Protein AF-D5QDD9-F1 (afdb_monomer)

Sequence (130 aa):
MMRATYLASVAMVLVLAGCGGGGKVAAPTDGILSQDMETGRDAVDLGRLSVAEGQYRAAGVRALARDDVAAIGDAGYNLAVVQLDENRPQDALTTIASTRAALSVRGAQSDDTGLDLVQAGALYRLDRFD

Mean predicted aligned error: 9.92 Å

Structure (mmCIF, N/CA/C/O backbone):
data_AF-D5QDD9-F1
#
_entry.id   AF-D5QDD9-F1
#
loop_
_atom_site.group_PDB
_atom_site.id
_atom_site.type_symbol
_atom_site.label_atom_id
_atom_site.label_alt_id
_atom_site.label_comp_id
_atom_site.label_asym_id
_atom_site.label_entity_id
_atom_site.label_seq_id
_atom_site.pdbx_PDB_ins_code
_atom_site.Cartn_x
_atom_site.Cartn_y
_atom_site.Cartn_z
_atom_site.occupancy
_atom_site.B_iso_or_equiv
_atom_site.auth_seq_id
_atom_site.auth_comp_id
_atom_site.auth_asym_id
_atom_site.auth_atom_id
_atom_site.pdbx_PDB_model_num
ATOM 1 N N . MET A 1 1 ? 3.252 7.606 -69.273 1.00 49.81 1 MET A N 1
ATOM 2 C CA . MET A 1 1 ? 4.179 6.713 -68.537 1.00 49.81 1 MET A CA 1
ATOM 3 C C . MET A 1 1 ? 4.645 7.277 -67.185 1.00 49.81 1 MET A C 1
ATOM 5 O O . MET A 1 1 ? 4.895 6.480 -66.301 1.00 49.81 1 MET A O 1
ATOM 9 N N . MET A 1 2 ? 4.652 8.601 -66.950 1.00 52.41 2 MET A N 1
ATOM 10 C CA . MET A 1 2 ? 5.033 9.205 -65.649 1.00 52.41 2 MET A CA 1
ATOM 11 C C . MET A 1 2 ? 4.042 9.016 -64.484 1.00 52.41 2 MET A C 1
ATOM 13 O O . MET A 1 2 ? 4.443 9.100 -63.336 1.00 52.41 2 MET A O 1
ATOM 17 N N . ARG A 1 3 ? 2.750 8.750 -64.729 1.00 50.88 3 ARG A N 1
ATOM 18 C CA . ARG A 1 3 ? 1.739 8.621 -63.653 1.00 50.88 3 ARG A CA 1
ATOM 19 C C . ARG A 1 3 ? 1.844 7.316 -62.850 1.00 50.88 3 ARG A C 1
ATOM 21 O O . ARG A 1 3 ? 1.508 7.301 -61.673 1.00 50.88 3 ARG A O 1
ATOM 28 N N . ALA A 1 4 ? 2.329 6.243 -63.476 1.00 51.03 4 ALA A N 1
ATOM 29 C CA . ALA A 1 4 ? 2.465 4.932 -62.840 1.00 51.03 4 ALA A CA 1
ATOM 30 C C . ALA A 1 4 ? 3.666 4.871 -61.877 1.00 51.03 4 ALA A C 1
ATOM 32 O O . ALA A 1 4 ? 3.614 4.175 -60.868 1.00 51.03 4 ALA A O 1
ATOM 33 N N . THR A 1 5 ? 4.717 5.656 -62.138 1.00 52.81 5 THR A N 1
ATOM 34 C CA . THR A 1 5 ? 5.908 5.745 -61.280 1.00 52.81 5 THR A CA 1
ATOM 35 C C . THR A 1 5 ? 5.663 6.531 -59.988 1.00 52.81 5 THR A C 1
ATOM 37 O O . THR A 1 5 ? 6.255 6.187 -58.966 1.00 52.81 5 THR A O 1
ATOM 40 N N . TYR A 1 6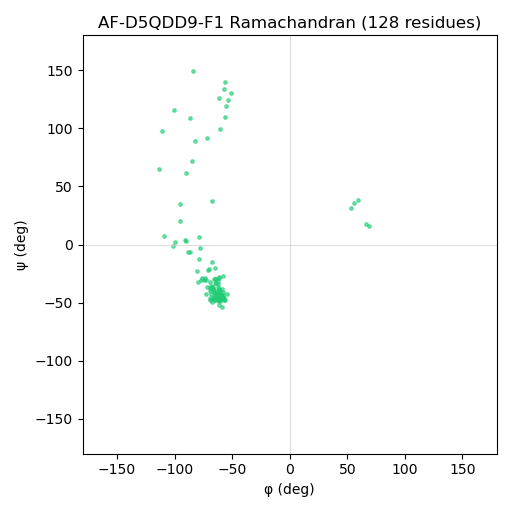 ? 4.759 7.521 -59.983 1.00 51.44 6 TYR A N 1
ATOM 41 C CA . TYR A 1 6 ? 4.388 8.257 -58.760 1.00 51.44 6 TYR A CA 1
ATOM 42 C C . TYR A 1 6 ? 3.539 7.418 -57.791 1.00 51.44 6 TYR A C 1
ATOM 44 O O . TYR A 1 6 ? 3.728 7.490 -56.581 1.00 51.44 6 TYR A O 1
ATOM 52 N N . LEU A 1 7 ? 2.642 6.571 -58.307 1.00 53.81 7 LEU A N 1
ATOM 53 C CA . LEU A 1 7 ? 1.829 5.674 -57.473 1.00 53.81 7 LEU A CA 1
ATOM 54 C C . LEU A 1 7 ? 2.678 4.592 -56.788 1.00 53.81 7 LEU A C 1
ATOM 56 O O . LEU A 1 7 ? 2.442 4.269 -55.627 1.00 53.81 7 LEU A O 1
ATOM 60 N N . ALA A 1 8 ? 3.707 4.087 -57.473 1.00 55.19 8 ALA A N 1
ATOM 61 C CA . ALA A 1 8 ? 4.626 3.096 -56.915 1.00 55.19 8 ALA A CA 1
ATOM 62 C C . ALA A 1 8 ? 5.526 3.666 -55.799 1.00 55.19 8 ALA A C 1
ATOM 64 O O . ALA A 1 8 ? 5.857 2.960 -54.851 1.00 55.19 8 ALA A O 1
ATOM 65 N N . SER A 1 9 ? 5.892 4.949 -55.877 1.00 56.16 9 SER A N 1
ATOM 66 C CA . SER A 1 9 ? 6.760 5.599 -54.884 1.00 56.16 9 SER A CA 1
ATOM 67 C C . SER A 1 9 ? 6.005 6.019 -53.616 1.00 56.16 9 SER A C 1
ATOM 69 O O . SER A 1 9 ? 6.556 5.909 -52.524 1.00 56.16 9 SER A O 1
ATOM 71 N N . VAL A 1 10 ? 4.725 6.397 -53.721 1.00 57.09 10 VAL A N 1
ATOM 72 C CA . VAL A 1 10 ? 3.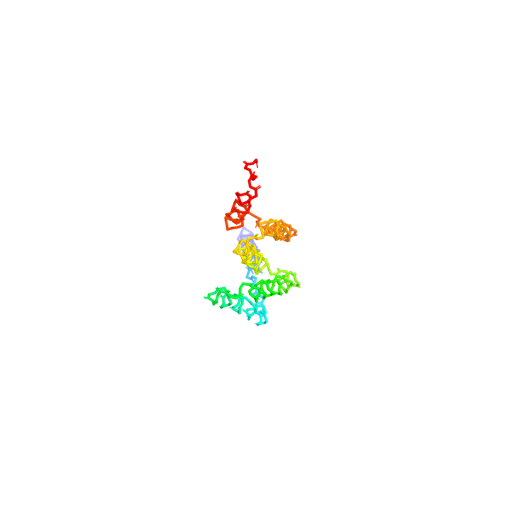871 6.681 -52.548 1.00 57.09 10 VAL A CA 1
ATOM 73 C C . VAL A 1 10 ? 3.553 5.407 -51.755 1.00 57.09 10 VAL A C 1
ATOM 75 O O . VAL A 1 10 ? 3.567 5.428 -50.525 1.00 57.09 10 VAL A O 1
ATOM 78 N N . ALA A 1 11 ? 3.338 4.278 -52.438 1.00 57.75 11 ALA A N 1
ATOM 79 C CA . ALA A 1 11 ? 3.091 2.994 -51.782 1.00 57.75 11 ALA A CA 1
ATOM 80 C C . ALA A 1 11 ? 4.29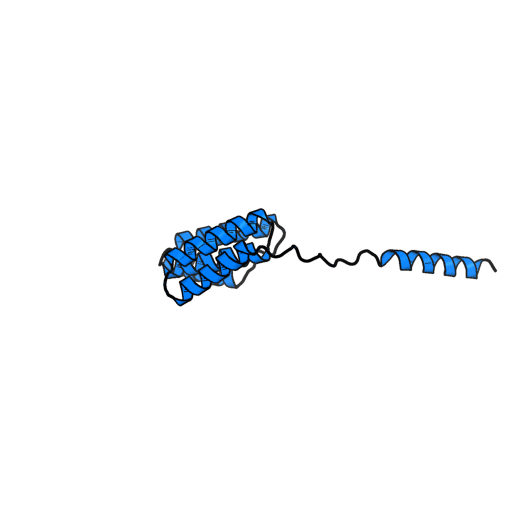9 2.498 -50.964 1.00 57.75 11 ALA A C 1
ATOM 82 O O . ALA A 1 11 ? 4.119 1.844 -49.941 1.00 57.75 11 ALA A O 1
ATOM 83 N N . MET A 1 12 ? 5.525 2.845 -51.368 1.00 54.72 12 MET A N 1
ATOM 84 C CA . MET A 1 12 ? 6.743 2.387 -50.695 1.00 54.72 12 MET A CA 1
ATOM 85 C C . MET A 1 12 ? 7.024 3.138 -49.384 1.00 54.72 12 MET A C 1
ATOM 87 O O . MET A 1 12 ? 7.540 2.540 -48.445 1.00 54.72 12 MET A O 1
ATOM 91 N N . VAL A 1 13 ? 6.622 4.411 -49.270 1.00 58.94 13 VAL A N 1
ATOM 92 C CA . VAL A 1 13 ? 6.794 5.208 -48.036 1.00 58.94 13 VAL A CA 1
ATOM 93 C C . VAL A 1 13 ? 5.827 4.764 -46.928 1.00 58.94 13 VAL A C 1
ATOM 95 O O . VAL A 1 13 ? 6.188 4.792 -45.753 1.00 58.94 13 VAL A O 1
ATOM 98 N N . LEU A 1 14 ? 4.634 4.270 -47.280 1.00 57.41 14 LEU A N 1
ATOM 99 C CA . LEU A 1 14 ? 3.639 3.790 -46.307 1.00 57.41 14 LEU A CA 1
ATOM 100 C C . LEU A 1 14 ? 4.038 2.477 -45.610 1.00 57.41 14 LEU A C 1
ATOM 102 O O . LEU A 1 14 ? 3.562 2.209 -44.510 1.00 57.41 14 LEU A O 1
ATOM 106 N N . VAL A 1 15 ? 4.939 1.682 -46.197 1.00 58.09 15 VAL A N 1
ATOM 107 C CA . VAL A 1 15 ? 5.393 0.409 -45.604 1.00 58.09 15 VAL A CA 1
ATOM 108 C C . VAL A 1 15 ? 6.467 0.626 -44.525 1.00 58.09 15 VAL A C 1
ATOM 110 O O . VAL A 1 15 ? 6.589 -0.179 -43.605 1.00 58.09 15 VAL A O 1
ATOM 113 N N . LEU A 1 16 ? 7.192 1.752 -44.554 1.00 55.03 16 LEU A N 1
ATOM 114 C CA . LEU A 1 16 ? 8.193 2.094 -43.529 1.00 55.03 16 LEU A CA 1
ATOM 115 C C . LEU A 1 16 ? 7.584 2.648 -42.228 1.00 55.03 16 LEU A C 1
ATOM 117 O O . LEU A 1 16 ? 8.275 2.701 -41.213 1.00 55.03 16 LEU A O 1
ATOM 121 N N . ALA A 1 17 ? 6.294 3.001 -42.215 1.00 55.97 17 ALA A N 1
ATOM 122 C CA . ALA A 1 17 ? 5.596 3.455 -41.007 1.00 55.97 17 ALA A CA 1
ATOM 123 C C . ALA A 1 17 ? 5.197 2.305 -40.051 1.00 55.97 17 ALA A C 1
ATOM 125 O O . ALA A 1 17 ? 4.664 2.555 -38.973 1.00 55.97 17 ALA A O 1
ATOM 126 N N . GLY A 1 18 ? 5.458 1.043 -40.420 1.00 53.50 18 GLY A N 1
ATOM 127 C CA . GLY A 1 18 ? 5.031 -0.138 -39.660 1.00 53.50 18 GLY A CA 1
ATOM 128 C C . GLY A 1 18 ? 5.990 -0.635 -38.570 1.00 53.50 18 GLY A C 1
ATOM 129 O O . GLY A 1 18 ? 5.623 -1.540 -37.829 1.00 53.50 18 GLY A O 1
ATOM 130 N N . CYS A 1 19 ? 7.199 -0.076 -38.433 1.00 56.38 19 CYS A N 1
ATOM 131 C CA . CYS A 1 19 ? 8.196 -0.576 -37.467 1.00 56.38 19 CYS A CA 1
ATOM 132 C C . CYS A 1 19 ? 8.188 0.168 -36.115 1.00 56.38 19 CYS A C 1
ATOM 134 O O . CYS A 1 19 ? 9.157 0.128 -35.365 1.00 56.38 19 CYS A O 1
ATOM 136 N N . GLY A 1 20 ? 7.091 0.856 -35.793 1.00 53.03 20 GLY A N 1
ATOM 137 C CA . GLY A 1 20 ? 6.836 1.445 -34.475 1.00 53.03 20 GLY A CA 1
ATOM 138 C C . GLY A 1 20 ? 5.996 0.530 -33.583 1.00 53.03 20 GLY A C 1
ATOM 139 O O . GLY A 1 20 ? 5.125 1.014 -32.865 1.00 53.03 20 GLY A O 1
ATOM 140 N N . GLY A 1 21 ? 6.176 -0.791 -33.691 1.00 53.03 21 GLY A N 1
ATOM 141 C CA . GLY A 1 21 ? 5.455 -1.776 -32.890 1.00 53.03 21 GLY A CA 1
ATOM 142 C C . GLY A 1 21 ? 5.746 -1.570 -31.406 1.00 53.03 21 GLY A C 1
ATOM 143 O O . GLY A 1 21 ? 6.780 -2.002 -30.911 1.00 53.03 21 GLY A O 1
ATOM 144 N N . GLY A 1 22 ? 4.822 -0.903 -30.711 1.00 54.69 22 GLY A N 1
ATOM 145 C CA . GLY A 1 22 ? 4.840 -0.580 -29.280 1.00 54.69 22 GLY A CA 1
ATOM 146 C C . GLY A 1 22 ? 4.723 -1.786 -28.342 1.00 54.69 22 GLY A C 1
ATOM 147 O O . GLY A 1 22 ? 4.059 -1.706 -27.309 1.00 54.69 22 GLY A O 1
ATOM 148 N N . GLY A 1 23 ? 5.350 -2.908 -28.691 1.00 52.97 23 GLY A N 1
ATOM 149 C CA . GLY A 1 23 ? 5.551 -4.025 -27.786 1.00 52.97 23 GLY A CA 1
ATOM 150 C C . GLY A 1 23 ? 6.603 -3.634 -26.762 1.00 52.97 23 GLY A C 1
ATOM 151 O O . GLY A 1 23 ? 7.797 -3.798 -26.998 1.00 52.97 23 GLY A O 1
ATOM 152 N N . LYS A 1 24 ? 6.160 -3.088 -25.629 1.00 60.72 24 LYS A N 1
ATOM 153 C CA . LYS A 1 24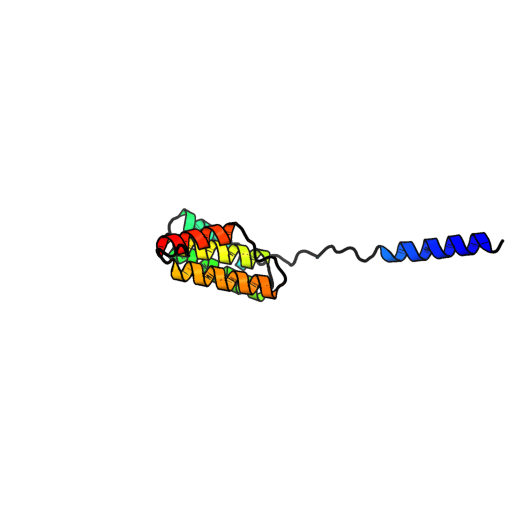 ? 7.003 -2.938 -24.442 1.00 60.72 24 LYS A CA 1
ATOM 154 C C . LYS A 1 24 ? 7.504 -4.343 -24.108 1.00 60.72 24 LYS A C 1
ATOM 156 O O . LYS A 1 24 ? 6.700 -5.195 -23.737 1.00 60.72 24 LYS A O 1
ATOM 161 N N . VAL A 1 25 ? 8.795 -4.613 -24.302 1.00 59.56 25 VAL A N 1
ATOM 162 C CA . VAL A 1 25 ? 9.404 -5.842 -23.784 1.00 59.56 25 VAL A CA 1
ATOM 163 C C . VAL A 1 25 ? 9.113 -5.839 -22.288 1.00 59.56 25 VAL A C 1
ATOM 165 O O . VAL A 1 25 ? 9.471 -4.875 -21.610 1.00 59.56 25 VAL A O 1
ATOM 168 N N . ALA A 1 26 ? 8.386 -6.849 -21.800 1.00 61.25 26 ALA A N 1
ATOM 169 C CA . ALA A 1 26 ? 8.083 -6.953 -20.381 1.00 61.25 26 ALA A CA 1
ATOM 170 C C . ALA A 1 26 ? 9.408 -6.887 -19.618 1.00 61.25 26 ALA A C 1
ATOM 172 O O . ALA A 1 26 ? 10.340 -7.636 -19.926 1.00 61.25 26 ALA A O 1
ATOM 173 N N . ALA A 1 27 ? 9.517 -5.941 -18.683 1.00 64.38 27 ALA A N 1
ATOM 174 C CA . ALA A 1 27 ? 10.706 -5.839 -17.858 1.00 64.38 27 ALA A CA 1
ATOM 175 C C . ALA A 1 27 ? 10.927 -7.195 -17.161 1.00 64.38 27 ALA A C 1
ATOM 177 O O . ALA A 1 27 ? 9.945 -7.816 -16.744 1.00 64.38 27 ALA A O 1
ATOM 178 N N . PRO A 1 28 ? 12.178 -7.677 -17.037 1.00 71.50 28 PRO A N 1
ATOM 179 C CA . PRO A 1 28 ? 12.455 -8.917 -16.325 1.00 71.50 28 PRO A CA 1
ATOM 180 C C . PRO A 1 28 ? 11.805 -8.889 -14.942 1.00 71.50 28 PRO A C 1
ATOM 182 O O . PRO A 1 28 ? 11.968 -7.903 -14.218 1.00 71.50 28 PRO A O 1
ATOM 185 N N . THR A 1 29 ? 11.077 -9.945 -14.588 1.00 76.69 29 THR A N 1
ATOM 186 C CA . THR A 1 29 ? 10.402 -10.073 -13.294 1.00 76.69 29 THR A CA 1
ATOM 187 C C . THR A 1 29 ? 11.407 -9.945 -12.152 1.00 76.69 29 THR A C 1
ATOM 189 O O . THR A 1 29 ? 12.481 -10.549 -12.183 1.00 76.69 29 THR A O 1
ATOM 192 N N . ASP A 1 30 ? 11.073 -9.151 -11.133 1.00 89.81 30 ASP A N 1
ATOM 193 C CA . ASP A 1 30 ? 11.869 -9.084 -9.908 1.00 89.81 30 ASP A CA 1
ATOM 194 C C . ASP A 1 30 ? 11.403 -10.192 -8.958 1.00 89.81 30 ASP A C 1
ATOM 196 O O . ASP A 1 30 ? 10.291 -10.157 -8.425 1.00 89.81 30 ASP A O 1
ATOM 200 N N . GLY A 1 31 ? 12.253 -11.206 -8.786 1.00 93.69 31 GLY A N 1
ATOM 201 C CA . GLY A 1 31 ? 11.949 -12.360 -7.943 1.00 93.69 31 GLY A CA 1
ATOM 202 C C . GLY A 1 31 ? 11.790 -12.003 -6.467 1.00 93.69 31 GLY A C 1
ATOM 203 O O . GLY A 1 31 ? 10.951 -12.596 -5.802 1.00 93.69 31 GLY A O 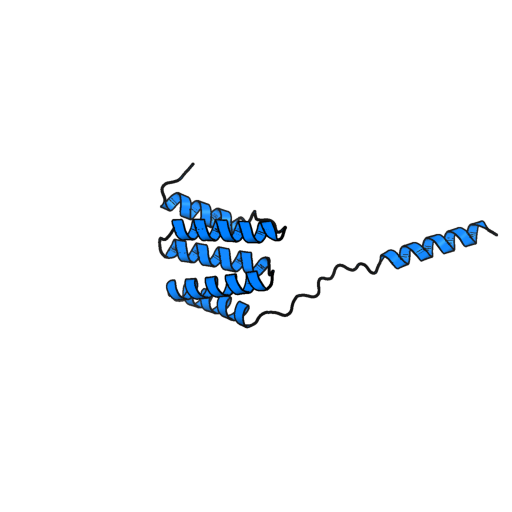1
ATOM 204 N N . ILE A 1 32 ? 12.528 -11.003 -5.970 1.00 96.19 32 ILE A N 1
ATOM 205 C CA . ILE A 1 32 ? 12.400 -10.559 -4.577 1.00 96.19 32 ILE A CA 1
ATOM 206 C C . ILE A 1 32 ? 11.093 -9.796 -4.395 1.00 96.19 32 ILE A C 1
ATOM 208 O O . ILE A 1 32 ? 10.373 -10.062 -3.447 1.00 96.19 32 ILE A O 1
ATOM 212 N N . LEU A 1 33 ? 10.730 -8.920 -5.340 1.00 96.44 33 LEU A N 1
ATOM 213 C CA . LEU A 1 33 ? 9.427 -8.243 -5.307 1.00 96.44 33 LEU A CA 1
ATOM 214 C C . LEU A 1 33 ? 8.284 -9.259 -5.268 1.00 96.44 33 LEU A C 1
ATOM 216 O O . LEU A 1 33 ? 7.374 -9.141 -4.454 1.00 96.44 33 LEU A O 1
ATOM 220 N N . SER A 1 34 ? 8.348 -10.257 -6.151 1.00 96.50 34 SER A N 1
ATOM 221 C CA . SER A 1 34 ? 7.321 -11.297 -6.245 1.00 96.50 34 SER A CA 1
ATOM 222 C C . SER A 1 34 ? 7.227 -12.089 -4.938 1.00 96.50 34 SER A C 1
ATOM 224 O O . SER A 1 34 ? 6.130 -12.313 -4.435 1.00 96.50 34 SER A O 1
ATOM 226 N N . GLN A 1 35 ? 8.377 -12.437 -4.355 1.00 98.06 35 GLN A N 1
ATOM 227 C CA . GLN A 1 35 ? 8.459 -13.142 -3.081 1.00 98.06 35 GLN A CA 1
ATOM 228 C C . GLN A 1 35 ? 7.929 -12.309 -1.909 1.00 98.06 35 GLN A C 1
ATOM 230 O O . GLN A 1 35 ? 7.216 -12.852 -1.069 1.00 98.06 35 GLN A O 1
ATOM 235 N N . ASP A 1 36 ? 8.243 -11.014 -1.844 1.00 98.56 36 ASP A N 1
ATOM 236 C CA . ASP A 1 36 ? 7.734 -10.115 -0.804 1.00 98.56 36 ASP A CA 1
ATOM 237 C C . ASP A 1 36 ? 6.197 -10.022 -0.905 1.00 98.56 36 ASP A C 1
ATOM 239 O O . ASP A 1 36 ? 5.490 -10.172 0.090 1.00 98.56 36 ASP A O 1
ATOM 243 N N . MET A 1 37 ? 5.649 -9.870 -2.117 1.00 98.56 37 MET A N 1
ATOM 244 C CA . MET A 1 37 ? 4.196 -9.823 -2.339 1.00 98.56 37 MET A CA 1
ATOM 245 C C . MET A 1 37 ? 3.493 -11.135 -1.960 1.00 98.56 37 MET A C 1
ATOM 247 O O . MET A 1 37 ? 2.445 -11.100 -1.311 1.00 98.56 37 MET A O 1
ATOM 251 N N . GLU A 1 38 ? 4.065 -12.281 -2.335 1.00 98.56 38 GLU A N 1
ATOM 252 C CA . GLU A 1 38 ? 3.544 -13.611 -1.991 1.00 98.56 38 GLU A CA 1
ATOM 253 C C . GLU A 1 38 ? 3.619 -13.865 -0.481 1.00 98.56 38 GLU A C 1
ATOM 255 O O . GLU A 1 38 ? 2.611 -14.181 0.145 1.00 98.56 38 GLU A O 1
ATOM 260 N N . THR A 1 39 ? 4.769 -13.592 0.140 1.00 98.62 39 THR A N 1
ATOM 261 C CA . THR A 1 39 ? 4.957 -13.739 1.593 1.00 98.62 39 THR A CA 1
ATOM 262 C C . 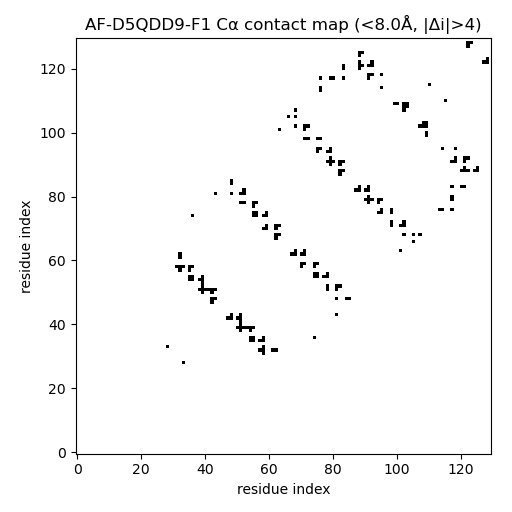THR A 1 39 ? 4.018 -12.821 2.373 1.00 98.62 39 THR A C 1
ATOM 264 O O . THR A 1 39 ? 3.497 -13.206 3.419 1.00 98.62 39 THR A O 1
ATOM 267 N N . GLY A 1 40 ? 3.792 -11.599 1.883 1.00 98.69 40 GLY A N 1
ATOM 268 C CA . GLY A 1 40 ? 2.826 -10.677 2.467 1.00 98.69 40 GLY A CA 1
ATOM 269 C C . GLY A 1 40 ? 1.410 -11.245 2.434 1.00 98.69 40 GLY A C 1
ATOM 270 O O . GLY A 1 40 ? 0.714 -11.203 3.447 1.00 98.69 40 GLY A O 1
ATOM 271 N N . ARG A 1 41 ? 1.012 -11.847 1.307 1.00 98.69 41 ARG A N 1
ATOM 272 C CA . ARG A 1 41 ? -0.305 -12.473 1.153 1.00 98.69 41 ARG A CA 1
ATOM 273 C C . ARG A 1 41 ? -0.475 -13.675 2.076 1.00 98.69 41 ARG A C 1
ATOM 275 O O . ARG A 1 41 ? -1.454 -13.725 2.815 1.00 98.69 41 ARG A O 1
ATOM 282 N N . ASP A 1 42 ? 0.506 -14.569 2.113 1.00 98.81 42 ASP A N 1
ATOM 283 C CA . ASP A 1 42 ? 0.505 -15.714 3.025 1.00 98.81 42 ASP A CA 1
ATOM 284 C C . ASP A 1 42 ? 0.431 -15.260 4.489 1.00 98.81 42 ASP A C 1
ATOM 286 O O . ASP A 1 42 ? -0.256 -15.859 5.318 1.00 98.81 42 ASP A O 1
ATOM 290 N N . ALA A 1 43 ? 1.120 -14.169 4.832 1.00 98.75 43 ALA A N 1
ATOM 291 C CA . ALA A 1 43 ? 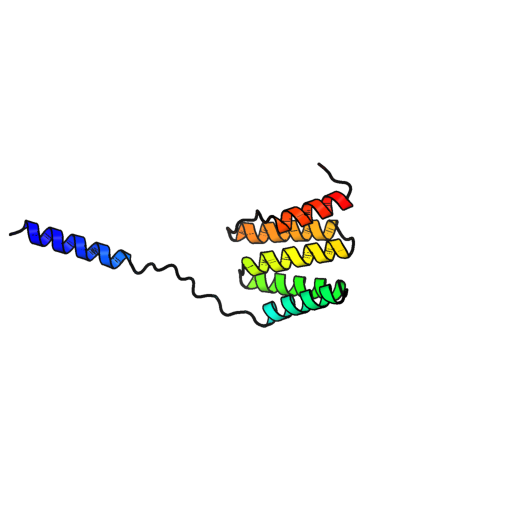1.065 -13.600 6.168 1.00 98.75 43 ALA A CA 1
ATOM 292 C C . ALA A 1 43 ? -0.330 -13.052 6.512 1.00 98.75 43 ALA A C 1
ATOM 294 O O . ALA A 1 43 ? -0.771 -13.264 7.642 1.00 98.75 43 ALA A O 1
ATOM 295 N N . VAL A 1 44 ? -1.037 -12.410 5.574 1.00 98.62 44 VAL A N 1
ATOM 296 C CA . VAL A 1 44 ? -2.444 -12.007 5.763 1.00 98.62 44 VAL A CA 1
ATOM 297 C C . VAL A 1 44 ? -3.328 -13.229 6.003 1.00 98.62 44 VAL A C 1
ATOM 299 O O . VAL A 1 44 ? -4.051 -13.260 6.999 1.00 98.62 44 VAL A O 1
ATOM 302 N N . ASP A 1 45 ? -3.210 -14.264 5.168 1.00 98.31 45 ASP A N 1
ATOM 303 C CA . ASP A 1 45 ? -4.012 -15.491 5.276 1.00 98.31 45 ASP A CA 1
ATOM 304 C C . ASP A 1 45 ? -3.786 -16.222 6.616 1.00 98.31 45 ASP A C 1
ATOM 306 O O . ASP A 1 45 ? -4.686 -16.868 7.156 1.00 98.31 45 ASP A O 1
ATOM 310 N N . LEU A 1 46 ? -2.593 -16.074 7.201 1.00 98.50 46 LEU A N 1
ATOM 311 C CA . LEU A 1 46 ? -2.226 -16.608 8.516 1.00 98.50 46 LEU A CA 1
ATOM 312 C C . LEU A 1 46 ? -2.501 -15.643 9.687 1.00 98.50 46 LEU A C 1
ATOM 314 O O . LEU A 1 46 ? -2.132 -15.951 10.824 1.00 98.50 46 LEU A O 1
ATOM 318 N N . GLY A 1 47 ? -3.089 -14.469 9.439 1.00 98.06 47 GLY A N 1
ATOM 319 C CA . GLY A 1 47 ? -3.369 -13.443 10.452 1.00 98.06 47 GLY A CA 1
ATOM 320 C C . GLY A 1 47 ? -2.124 -12.752 11.027 1.00 98.06 47 GLY A C 1
ATOM 321 O O . GLY A 1 47 ? -2.182 -12.117 12.079 1.00 98.06 47 GLY A O 1
ATOM 322 N N . ARG A 1 48 ? -0.970 -12.871 10.366 1.00 98.56 48 ARG A N 1
ATOM 323 C CA . ARG A 1 48 ? 0.316 -12.281 10.770 1.00 98.56 48 ARG A CA 1
ATOM 324 C C . ARG A 1 48 ? 0.487 -10.885 10.170 1.00 98.56 48 ARG A C 1
ATOM 326 O O . ARG A 1 48 ? 1.425 -10.636 9.415 1.00 98.56 48 ARG A O 1
ATOM 333 N N . LEU A 1 49 ? -0.408 -9.970 10.534 1.00 98.50 49 LEU A N 1
ATOM 334 C CA . LEU A 1 49 ? -0.525 -8.650 9.900 1.00 98.50 49 LEU A CA 1
ATOM 335 C C . LEU A 1 49 ? 0.765 -7.813 9.952 1.00 98.50 49 LEU A C 1
ATOM 337 O O . LEU A 1 49 ? 1.170 -7.270 8.931 1.00 98.50 49 LEU A O 1
ATOM 341 N N . SER A 1 50 ? 1.500 -7.819 11.068 1.00 97.94 50 SER A N 1
ATOM 342 C CA . SER A 1 50 ? 2.790 -7.113 11.161 1.00 97.94 50 SER A CA 1
ATOM 343 C C . SER A 1 50 ? 3.852 -7.647 10.183 1.00 97.94 50 SER A C 1
ATOM 345 O O . SER A 1 50 ? 4.657 -6.878 9.654 1.00 97.94 50 SER A O 1
ATOM 347 N N . VAL A 1 51 ? 3.845 -8.957 9.894 1.00 98.56 51 VAL A N 1
ATOM 348 C CA . VAL A 1 51 ? 4.726 -9.536 8.866 1.00 98.56 51 VAL A CA 1
ATOM 349 C C . VAL A 1 51 ? 4.276 -9.064 7.488 1.00 98.56 51 VAL A C 1
ATOM 351 O O . VAL A 1 51 ? 5.110 -8.604 6.714 1.00 98.56 51 VAL A O 1
ATOM 354 N N . ALA A 1 52 ? 2.972 -9.116 7.205 1.00 98.88 52 ALA A N 1
ATOM 355 C CA . ALA A 1 52 ? 2.420 -8.645 5.940 1.00 98.88 52 ALA A CA 1
ATOM 356 C C . ALA A 1 52 ? 2.751 -7.167 5.674 1.00 98.88 52 ALA A C 1
ATOM 358 O O . ALA A 1 52 ? 3.200 -6.829 4.580 1.00 98.88 52 ALA A O 1
ATOM 359 N N . GLU A 1 53 ? 2.624 -6.300 6.684 1.00 98.81 53 GLU A N 1
ATOM 360 C CA . GLU A 1 53 ? 2.968 -4.879 6.580 1.00 98.81 53 GLU A CA 1
ATOM 361 C C . GLU A 1 53 ? 4.432 -4.689 6.156 1.00 98.81 53 GLU A C 1
ATOM 363 O O . GLU A 1 53 ? 4.728 -3.922 5.236 1.00 98.81 53 GLU A O 1
ATOM 368 N N . GLY A 1 54 ? 5.353 -5.406 6.809 1.00 98.75 54 GLY A N 1
ATOM 369 C CA . GLY A 1 54 ? 6.777 -5.354 6.488 1.00 98.75 54 GLY A CA 1
ATOM 370 C C . GLY A 1 54 ? 7.066 -5.770 5.045 1.00 98.75 54 GLY A C 1
ATOM 371 O O . GLY A 1 54 ? 7.824 -5.089 4.351 1.00 98.75 54 GLY A O 1
ATOM 372 N N . GLN A 1 55 ? 6.421 -6.842 4.583 1.00 98.88 55 GLN A N 1
ATOM 373 C CA . GLN A 1 55 ? 6.607 -7.370 3.233 1.00 98.88 55 GLN A CA 1
ATOM 374 C C . GLN A 1 55 ? 6.038 -6.442 2.156 1.00 98.88 55 GLN A C 1
ATOM 376 O O . GLN A 1 55 ? 6.747 -6.085 1.216 1.00 98.88 55 GLN A O 1
ATOM 381 N N . TYR A 1 56 ? 4.805 -5.952 2.311 1.00 98.88 56 TYR A N 1
ATOM 382 C CA . TYR A 1 56 ? 4.222 -5.019 1.341 1.00 98.88 56 TYR A CA 1
ATOM 383 C C . TYR A 1 56 ? 4.968 -3.683 1.292 1.00 98.88 56 TYR A C 1
ATOM 385 O O . TYR A 1 56 ? 5.131 -3.099 0.220 1.00 98.88 56 TYR A O 1
ATOM 393 N N . ARG A 1 57 ? 5.511 -3.218 2.423 1.00 98.81 57 ARG A N 1
ATOM 394 C CA . ARG A 1 57 ? 6.382 -2.037 2.450 1.00 98.81 57 ARG A CA 1
ATOM 395 C C . ARG A 1 57 ? 7.683 -2.270 1.676 1.00 98.81 57 ARG A C 1
ATOM 397 O O . ARG A 1 57 ? 8.084 -1.398 0.904 1.00 98.81 57 ARG A O 1
ATOM 404 N N . ALA A 1 58 ? 8.332 -3.421 1.859 1.00 98.75 58 ALA A N 1
ATOM 405 C CA . ALA A 1 58 ? 9.546 -3.781 1.125 1.00 98.75 58 ALA A CA 1
ATOM 406 C C . ALA A 1 58 ? 9.283 -3.901 -0.388 1.00 98.75 58 ALA A C 1
ATOM 408 O O . ALA A 1 58 ? 10.008 -3.298 -1.189 1.00 98.75 58 ALA A O 1
ATOM 409 N N . ALA A 1 59 ? 8.190 -4.571 -0.765 1.00 98.69 59 ALA A N 1
ATOM 410 C CA . ALA A 1 59 ? 7.736 -4.679 -2.146 1.00 98.69 59 ALA A CA 1
ATOM 411 C C . ALA A 1 59 ? 7.485 -3.298 -2.770 1.00 98.69 59 ALA A C 1
ATOM 413 O O . ALA A 1 59 ? 7.972 -3.027 -3.866 1.00 98.69 59 ALA A O 1
ATOM 414 N N . GLY A 1 60 ? 6.811 -2.390 -2.055 1.00 98.38 60 GLY A N 1
ATOM 415 C CA . GLY A 1 60 ? 6.545 -1.028 -2.522 1.00 98.38 60 GLY A CA 1
ATOM 416 C C . GLY A 1 60 ? 7.820 -0.215 -2.771 1.00 98.38 60 GLY A C 1
ATOM 417 O O . GLY A 1 60 ? 7.951 0.427 -3.813 1.00 98.38 60 GLY A O 1
ATOM 418 N N . VAL A 1 61 ? 8.808 -0.288 -1.870 1.00 98.44 61 VAL A N 1
ATOM 419 C CA . VAL A 1 61 ? 10.120 0.367 -2.063 1.00 98.44 61 VAL A CA 1
ATOM 420 C C . VAL A 1 61 ? 10.816 -0.156 -3.321 1.00 98.44 61 VAL A C 1
ATOM 422 O O . VAL A 1 61 ? 11.358 0.621 -4.112 1.00 98.44 61 VAL A O 1
ATOM 425 N N . ARG A 1 62 ? 10.779 -1.471 -3.537 1.00 97.69 62 ARG A N 1
ATOM 426 C CA . ARG A 1 62 ? 11.378 -2.115 -4.707 1.00 97.69 62 ARG A CA 1
ATOM 427 C C . ARG A 1 62 ? 10.631 -1.784 -5.999 1.00 97.69 62 ARG A C 1
ATOM 429 O O . ARG A 1 62 ? 11.273 -1.511 -7.011 1.00 97.69 62 ARG A O 1
ATOM 436 N N . ALA A 1 63 ? 9.302 -1.750 -5.961 1.00 97.00 63 ALA A N 1
ATOM 437 C CA . ALA A 1 63 ? 8.457 -1.359 -7.084 1.00 97.00 63 ALA A CA 1
ATOM 438 C C . ALA A 1 63 ? 8.734 0.092 -7.507 1.00 97.00 63 ALA A C 1
ATOM 440 O O . ALA A 1 63 ? 8.923 0.371 -8.692 1.00 97.00 63 ALA A O 1
ATOM 441 N N . LEU A 1 64 ? 8.872 1.002 -6.534 1.00 97.19 64 LEU A N 1
ATOM 442 C CA . LEU A 1 64 ? 9.265 2.391 -6.775 1.00 97.19 64 LEU A CA 1
ATOM 443 C C . LEU A 1 64 ? 10.628 2.493 -7.461 1.00 97.19 64 LEU A C 1
ATOM 445 O O . LEU A 1 64 ? 10.744 3.229 -8.436 1.00 97.19 64 LEU A O 1
ATOM 449 N N . ALA A 1 65 ? 11.630 1.746 -6.992 1.00 96.00 65 ALA A N 1
ATOM 450 C CA . ALA A 1 65 ? 12.979 1.757 -7.564 1.00 96.00 65 ALA A CA 1
ATOM 451 C C . ALA A 1 65 ? 13.041 1.231 -9.009 1.00 96.00 65 ALA A C 1
ATOM 453 O O . ALA A 1 65 ? 14.004 1.502 -9.725 1.00 96.00 65 ALA A O 1
ATOM 454 N N . ARG A 1 66 ? 12.031 0.468 -9.433 1.00 93.31 66 ARG A N 1
ATOM 455 C CA . ARG A 1 66 ? 11.937 -0.135 -10.767 1.00 93.31 66 ARG A CA 1
ATOM 456 C C . ARG A 1 66 ? 11.002 0.607 -11.715 1.00 93.31 66 ARG A C 1
ATOM 458 O O . ARG A 1 66 ? 10.838 0.164 -12.847 1.00 93.31 66 ARG A O 1
ATOM 465 N N . ASP A 1 67 ? 10.372 1.681 -11.246 1.00 93.56 67 ASP A N 1
ATOM 466 C CA . ASP A 1 67 ? 9.280 2.357 -11.948 1.00 93.56 67 ASP A CA 1
ATOM 467 C C . ASP A 1 67 ? 8.135 1.392 -12.340 1.00 93.56 67 ASP A C 1
ATOM 469 O O . ASP A 1 67 ? 7.450 1.591 -13.346 1.00 93.56 67 ASP A O 1
ATOM 473 N N . ASP A 1 68 ? 7.908 0.342 -11.540 1.00 93.94 68 ASP A N 1
ATOM 474 C CA . ASP A 1 68 ? 6.879 -0.668 -11.798 1.00 93.94 68 ASP A CA 1
ATOM 475 C C . ASP A 1 68 ? 5.517 -0.172 -11.303 1.00 93.94 68 ASP A C 1
ATOM 477 O O . ASP A 1 68 ? 5.133 -0.360 -10.150 1.00 93.94 68 ASP A O 1
ATOM 481 N N . VAL A 1 69 ? 4.803 0.521 -12.188 1.00 94.06 69 VAL A N 1
ATOM 482 C CA . VAL A 1 69 ? 3.508 1.152 -11.898 1.00 94.06 69 VAL A CA 1
ATOM 483 C C . VAL A 1 69 ? 2.490 0.167 -11.322 1.00 94.06 69 VAL A C 1
ATOM 485 O O . VAL A 1 69 ? 1.789 0.521 -10.377 1.00 94.06 69 VAL A O 1
ATOM 488 N N . ALA A 1 70 ? 2.413 -1.051 -11.865 1.00 93.25 70 ALA A N 1
ATOM 489 C CA . ALA A 1 70 ? 1.450 -2.045 -11.400 1.00 93.25 70 ALA A CA 1
ATOM 490 C C . ALA A 1 70 ? 1.794 -2.490 -9.974 1.00 93.25 70 ALA A C 1
ATOM 492 O O . ALA A 1 70 ? 0.959 -2.399 -9.077 1.00 93.25 70 ALA A O 1
ATOM 493 N N . ALA A 1 71 ? 3.057 -2.852 -9.736 1.00 95.62 71 ALA A N 1
ATOM 494 C CA . ALA A 1 71 ? 3.491 -3.284 -8.413 1.00 95.62 71 ALA A CA 1
ATOM 495 C C . ALA A 1 71 ? 3.435 -2.164 -7.356 1.00 95.62 71 ALA A C 1
ATOM 497 O O . ALA A 1 71 ? 3.213 -2.452 -6.182 1.00 95.62 71 ALA A O 1
ATOM 498 N N . ILE A 1 72 ? 3.605 -0.891 -7.743 1.00 97.19 72 ILE A N 1
ATOM 499 C CA . ILE A 1 72 ? 3.406 0.257 -6.840 1.00 97.19 72 ILE A CA 1
ATOM 500 C C . ILE A 1 72 ? 1.953 0.300 -6.352 1.00 97.19 72 ILE A C 1
ATOM 502 O O . ILE A 1 72 ? 1.724 0.446 -5.151 1.00 97.19 72 ILE A O 1
ATOM 506 N N . GLY A 1 73 ? 0.992 0.170 -7.273 1.00 96.94 73 GLY A N 1
ATOM 507 C CA . GLY A 1 73 ? -0.434 0.144 -6.947 1.00 96.94 73 GLY A CA 1
ATOM 508 C C . GLY A 1 73 ? -0.785 -1.032 -6.039 1.00 96.94 73 GLY A C 1
ATOM 509 O O . GLY A 1 73 ? -1.326 -0.824 -4.954 1.00 96.94 73 GLY A O 1
ATOM 510 N N . ASP A 1 74 ? -0.388 -2.244 -6.431 1.00 97.44 74 ASP A N 1
ATOM 511 C CA . ASP A 1 74 ? -0.704 -3.473 -5.698 1.00 97.44 74 ASP A CA 1
ATOM 512 C C . ASP A 1 74 ? -0.104 -3.481 -4.284 1.00 97.44 74 ASP A C 1
ATOM 514 O O . ASP A 1 74 ? -0.792 -3.790 -3.308 1.00 97.44 74 ASP A O 1
ATOM 518 N N . ALA A 1 75 ? 1.177 -3.120 -4.143 1.00 98.50 75 ALA A N 1
ATOM 519 C CA . ALA A 1 75 ? 1.837 -3.072 -2.841 1.00 98.50 75 ALA A CA 1
ATOM 520 C C . ALA A 1 75 ? 1.232 -1.984 -1.941 1.00 98.50 75 ALA A C 1
ATOM 522 O O . ALA A 1 75 ? 1.016 -2.219 -0.751 1.00 98.50 75 ALA A O 1
ATOM 523 N N . GLY A 1 76 ? 0.926 -0.810 -2.504 1.00 98.50 76 GLY A N 1
ATOM 524 C CA . GLY A 1 76 ? 0.295 0.295 -1.783 1.00 98.50 76 GLY A CA 1
ATOM 525 C C . GLY A 1 76 ? -1.116 -0.038 -1.299 1.00 98.50 76 GLY A C 1
ATOM 526 O O . GLY A 1 76 ? -1.440 0.197 -0.134 1.00 98.50 76 GLY A O 1
ATOM 527 N N . TYR A 1 77 ? -1.934 -0.643 -2.164 1.00 98.50 77 TYR A N 1
ATOM 528 C CA . TYR A 1 77 ? -3.269 -1.129 -1.817 1.00 98.50 77 TYR A CA 1
ATOM 529 C C . TYR A 1 77 ? -3.209 -2.164 -0.689 1.00 98.50 77 TYR A C 1
ATOM 531 O O . TYR A 1 77 ? -3.840 -1.974 0.352 1.00 98.50 77 TYR A O 1
ATOM 539 N N . ASN A 1 78 ? -2.400 -3.216 -0.849 1.00 98.69 78 ASN A N 1
ATOM 540 C CA . ASN A 1 78 ? -2.299 -4.287 0.142 1.00 98.69 78 ASN A CA 1
ATOM 541 C C . ASN A 1 78 ? -1.776 -3.776 1.494 1.00 98.69 78 ASN A C 1
ATOM 543 O O . ASN A 1 78 ? -2.301 -4.149 2.543 1.00 98.69 78 ASN A O 1
ATOM 547 N N . LEU A 1 79 ? -0.784 -2.878 1.485 1.00 98.88 79 LEU A N 1
ATOM 548 C CA . LEU A 1 79 ? -0.276 -2.250 2.704 1.00 98.88 79 LEU A CA 1
ATOM 549 C C . LEU A 1 79 ? -1.366 -1.442 3.425 1.00 98.88 79 LEU A C 1
ATOM 551 O O . LEU A 1 79 ? -1.492 -1.535 4.645 1.00 98.88 79 LEU A O 1
ATOM 555 N N . ALA A 1 80 ? -2.170 -0.675 2.687 1.00 98.81 80 ALA A N 1
ATOM 556 C CA . ALA A 1 80 ? -3.247 0.118 3.271 1.00 98.81 80 ALA A CA 1
ATOM 557 C C . ALA A 1 80 ? -4.386 -0.759 3.831 1.00 98.81 80 ALA A C 1
ATOM 559 O O . ALA A 1 80 ? -4.937 -0.438 4.885 1.00 98.81 80 ALA A O 1
ATOM 560 N N . VAL A 1 81 ? -4.702 -1.888 3.182 1.00 98.69 81 VAL A N 1
ATOM 561 C CA . VAL A 1 81 ? -5.641 -2.894 3.715 1.00 98.69 81 VAL A CA 1
ATOM 562 C C . VAL A 1 81 ? -5.129 -3.471 5.034 1.00 98.69 81 VAL A C 1
ATOM 564 O O . VAL A 1 81 ? -5.860 -3.459 6.020 1.00 98.69 81 VAL A O 1
ATOM 567 N N . VAL A 1 82 ? -3.863 -3.896 5.095 1.00 98.81 82 VAL A N 1
ATOM 568 C CA . VAL A 1 82 ? -3.263 -4.427 6.332 1.00 98.81 82 VAL A CA 1
ATOM 569 C C . VAL A 1 82 ? -3.296 -3.391 7.457 1.00 98.81 82 VAL A C 1
ATOM 571 O O . VAL A 1 82 ? -3.682 -3.709 8.578 1.00 98.81 82 VAL A O 1
ATOM 574 N N . GLN A 1 83 ? -2.964 -2.132 7.162 1.00 98.81 83 GLN A N 1
ATOM 575 C CA . GLN A 1 83 ? -3.039 -1.046 8.145 1.00 98.81 83 GLN A CA 1
ATOM 576 C C . GLN A 1 83 ? -4.471 -0.815 8.643 1.00 98.81 83 GLN A C 1
ATOM 578 O O . GLN A 1 83 ? -4.674 -0.544 9.828 1.00 98.81 83 GLN A O 1
ATOM 583 N N . LEU A 1 84 ? -5.483 -0.957 7.781 1.00 98.31 84 LEU A N 1
ATOM 584 C CA . LEU A 1 84 ? -6.870 -0.966 8.238 1.00 98.31 84 LEU A CA 1
ATOM 585 C C . LEU A 1 84 ? -7.172 -2.162 9.129 1.00 98.31 84 LEU A C 1
ATOM 587 O O . LEU A 1 84 ? -7.778 -1.969 10.178 1.00 98.31 84 LEU A O 1
ATOM 591 N N . ASP A 1 85 ? -6.765 -3.373 8.778 1.00 98.00 85 ASP A N 1
ATOM 592 C CA . ASP A 1 85 ? -7.032 -4.556 9.605 1.00 98.00 85 ASP A CA 1
ATOM 593 C C . ASP A 1 85 ? -6.376 -4.460 10.990 1.00 98.00 85 ASP A C 1
ATOM 595 O O . ASP A 1 85 ? -6.965 -4.872 11.988 1.00 98.00 85 ASP A O 1
ATOM 599 N N . GLU A 1 86 ? -5.234 -3.780 11.090 1.00 98.25 86 GLU A N 1
ATOM 600 C CA . GLU A 1 86 ? -4.577 -3.437 12.359 1.00 98.25 86 GLU A CA 1
ATOM 601 C C . GLU A 1 86 ? -5.203 -2.238 13.099 1.00 98.25 86 GLU A C 1
ATOM 603 O O . GLU A 1 86 ? -4.685 -1.781 14.118 1.00 98.25 86 GLU A O 1
ATOM 608 N N . ASN A 1 87 ? -6.326 -1.712 12.607 1.00 97.81 87 ASN A N 1
ATOM 609 C CA . ASN A 1 87 ? -7.024 -0.545 13.143 1.00 97.81 87 ASN A CA 1
ATOM 610 C C . ASN A 1 87 ? -6.169 0.737 13.174 1.00 97.81 87 ASN A C 1
ATOM 612 O O . ASN A 1 87 ? -6.273 1.553 14.092 1.00 97.81 87 ASN A O 1
ATOM 616 N N . ARG A 1 88 ? -5.353 0.938 12.132 1.00 98.69 88 ARG A N 1
ATOM 617 C CA . ARG A 1 88 ? -4.494 2.114 11.910 1.00 98.69 88 ARG A CA 1
ATOM 618 C C . ARG A 1 88 ? -4.963 2.922 10.687 1.00 98.69 88 ARG A C 1
ATOM 620 O O . ARG A 1 88 ? -4.245 3.035 9.693 1.00 98.69 88 ARG A O 1
ATOM 627 N N . PRO A 1 89 ? -6.166 3.526 10.725 1.00 98.50 89 PRO A N 1
ATOM 628 C CA . PRO A 1 89 ? -6.745 4.197 9.560 1.00 98.50 89 PRO A CA 1
ATOM 629 C C . PRO A 1 89 ? -5.962 5.430 9.083 1.00 98.50 89 PRO A C 1
ATOM 631 O O . PRO A 1 89 ? -5.944 5.705 7.888 1.00 98.50 89 PRO A O 1
ATOM 634 N N . GLN A 1 90 ? -5.268 6.154 9.968 1.00 98.56 90 GLN A N 1
ATOM 635 C CA . GLN A 1 90 ? -4.414 7.277 9.545 1.00 98.56 90 GLN A CA 1
ATOM 636 C C . GLN A 1 90 ? -3.209 6.814 8.715 1.00 98.56 90 GLN A C 1
ATOM 638 O O . GLN A 1 90 ? -2.826 7.472 7.743 1.00 98.56 90 GLN A O 1
ATOM 643 N N . ASP A 1 91 ? -2.639 5.661 9.064 1.00 98.75 91 ASP A N 1
ATOM 644 C CA . ASP A 1 91 ? -1.523 5.082 8.322 1.00 98.75 91 ASP A CA 1
ATOM 645 C C . ASP A 1 91 ? -2.001 4.630 6.941 1.00 98.75 91 ASP A C 1
ATOM 647 O O . ASP A 1 91 ? -1.358 4.956 5.944 1.00 98.75 91 ASP A O 1
ATOM 651 N N . ALA A 1 92 ? -3.183 4.004 6.866 1.00 98.75 92 ALA A N 1
ATOM 652 C CA . ALA A 1 92 ? -3.813 3.632 5.601 1.00 98.75 92 ALA A CA 1
ATOM 653 C C . ALA A 1 92 ? -4.030 4.850 4.685 1.00 98.75 92 ALA A C 1
ATOM 655 O O . ALA A 1 92 ? -3.649 4.812 3.515 1.00 98.75 92 ALA A O 1
ATOM 656 N N . LEU A 1 93 ? -4.558 5.965 5.211 1.00 98.56 93 LEU A N 1
ATOM 657 C CA . LEU A 1 93 ? -4.712 7.209 4.440 1.00 98.56 93 LEU A CA 1
ATOM 658 C C . LEU A 1 93 ? -3.372 7.753 3.931 1.00 98.56 93 LEU A C 1
ATOM 660 O O . LEU A 1 93 ? -3.272 8.176 2.778 1.00 98.56 93 LEU A O 1
ATOM 664 N N . THR A 1 94 ? -2.334 7.709 4.765 1.00 98.69 94 THR A N 1
ATOM 665 C CA . THR A 1 94 ? -0.979 8.135 4.385 1.00 98.69 94 THR A CA 1
ATOM 666 C C . THR A 1 94 ? -0.404 7.246 3.277 1.00 98.69 94 THR A C 1
ATOM 668 O O . THR A 1 94 ? 0.163 7.741 2.297 1.00 98.69 94 THR A O 1
ATOM 671 N N . THR A 1 95 ? -0.595 5.931 3.379 1.00 98.75 95 THR A N 1
ATOM 672 C CA . THR A 1 95 ? -0.174 4.964 2.358 1.00 98.75 95 THR A CA 1
ATOM 673 C C . THR A 1 95 ? -0.906 5.202 1.037 1.00 98.75 95 THR A C 1
ATOM 675 O O . THR A 1 95 ? -0.265 5.265 -0.012 1.00 98.75 95 THR A O 1
ATOM 678 N N . ILE A 1 96 ? -2.221 5.430 1.064 1.00 98.31 96 ILE A N 1
ATOM 679 C CA . ILE A 1 96 ? -3.013 5.717 -0.142 1.00 98.31 96 ILE A CA 1
ATOM 680 C C . ILE A 1 96 ? -2.542 7.011 -0.808 1.00 98.31 96 ILE A C 1
ATOM 682 O O . ILE A 1 96 ? -2.288 7.027 -2.013 1.00 98.31 96 ILE A O 1
ATOM 686 N N . ALA A 1 97 ? -2.369 8.084 -0.031 1.00 97.88 97 ALA A N 1
ATOM 687 C CA . ALA A 1 97 ? -1.903 9.365 -0.553 1.00 97.88 97 ALA A CA 1
ATOM 688 C C . ALA A 1 97 ? -0.520 9.245 -1.215 1.00 97.88 97 ALA A C 1
ATOM 690 O O . ALA A 1 97 ? -0.314 9.750 -2.320 1.00 97.88 97 ALA A O 1
ATOM 691 N N . SER A 1 98 ? 0.415 8.533 -0.578 1.00 98.19 98 SER A N 1
ATOM 692 C CA . SER A 1 98 ? 1.757 8.326 -1.135 1.00 98.19 98 SER A CA 1
ATOM 693 C C . SER A 1 98 ? 1.749 7.440 -2.387 1.00 98.19 98 SER A C 1
ATOM 695 O O . SER A 1 98 ? 2.437 7.755 -3.358 1.00 98.19 98 SER A O 1
ATOM 697 N N . THR A 1 99 ? 0.912 6.399 -2.417 1.00 98.31 99 THR A N 1
ATOM 698 C CA . THR A 1 99 ? 0.726 5.528 -3.589 1.00 98.31 99 THR A CA 1
ATOM 699 C C . THR A 1 99 ? 0.183 6.322 -4.776 1.00 98.31 99 THR A C 1
ATOM 701 O O . THR A 1 99 ? 0.758 6.283 -5.862 1.00 98.31 99 THR A O 1
ATOM 704 N N . ARG A 1 100 ? -0.864 7.132 -4.571 1.00 97.75 100 ARG A N 1
ATOM 705 C CA . ARG A 1 100 ? -1.432 7.992 -5.624 1.00 97.75 100 ARG A 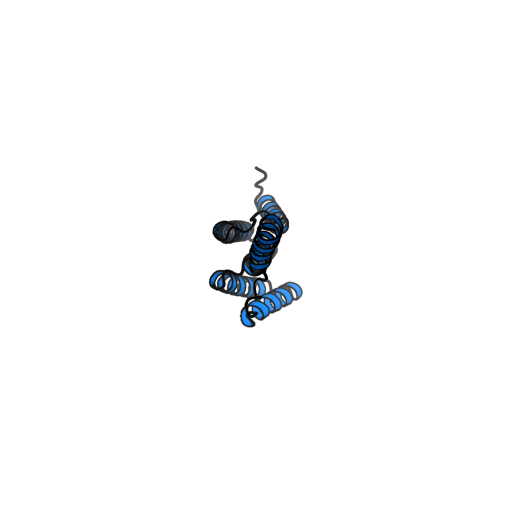CA 1
ATOM 706 C C . ARG A 1 100 ? -0.431 9.012 -6.143 1.00 97.75 100 ARG A C 1
ATOM 708 O O . ARG A 1 100 ? -0.334 9.199 -7.353 1.00 97.75 100 ARG A O 1
ATOM 715 N N . ALA A 1 101 ? 0.340 9.637 -5.254 1.00 97.00 101 ALA A N 1
ATOM 716 C CA . ALA A 1 101 ? 1.392 10.564 -5.656 1.00 97.00 101 ALA A CA 1
ATOM 717 C C . ALA A 1 101 ? 2.448 9.868 -6.532 1.00 97.00 101 ALA A C 1
ATOM 719 O O . ALA A 1 101 ? 2.820 10.395 -7.581 1.00 97.00 101 ALA A O 1
ATOM 720 N N . ALA A 1 102 ? 2.881 8.661 -6.155 1.00 96.56 102 ALA A N 1
ATOM 721 C CA . ALA A 1 102 ? 3.838 7.881 -6.935 1.00 96.56 102 ALA A CA 1
ATOM 722 C C . ALA A 1 102 ? 3.298 7.485 -8.321 1.00 96.56 102 ALA A C 1
ATOM 724 O O . ALA A 1 102 ? 4.019 7.594 -9.315 1.00 96.56 102 ALA A O 1
ATOM 725 N N . LEU A 1 103 ? 2.033 7.064 -8.403 1.00 96.12 103 LEU A N 1
ATOM 726 C CA . LEU A 1 103 ? 1.367 6.735 -9.668 1.00 96.12 103 LEU A CA 1
ATOM 727 C C . LEU A 1 103 ? 1.205 7.976 -10.560 1.00 96.12 103 LEU A C 1
ATOM 729 O O . LEU A 1 103 ? 1.533 7.935 -11.747 1.00 96.12 103 LEU A O 1
ATOM 733 N N . SER A 1 104 ? 0.790 9.102 -9.976 1.00 95.19 104 SER A N 1
ATOM 734 C CA . SER A 1 104 ? 0.596 10.377 -10.675 1.00 95.19 104 SER A CA 1
ATOM 735 C C . SER A 1 104 ? 1.892 10.898 -11.304 1.00 95.19 104 SER A C 1
ATOM 737 O O . SER A 1 104 ? 1.911 11.238 -12.487 1.00 95.19 104 SER A O 1
ATOM 739 N N . VAL A 1 105 ? 3.010 10.863 -10.565 1.00 95.12 105 VAL A N 1
ATOM 740 C CA . VAL A 1 105 ? 4.344 11.236 -11.081 1.00 95.12 105 VAL A CA 1
ATOM 741 C C . VAL A 1 105 ? 4.750 10.388 -12.294 1.00 95.12 105 VAL A C 1
ATOM 743 O O . VAL A 1 105 ? 5.498 10.848 -13.155 1.00 95.12 105 VAL A O 1
ATOM 746 N N . ARG A 1 106 ? 4.234 9.160 -12.396 1.00 93.88 106 ARG A N 1
ATOM 747 C CA . ARG A 1 106 ? 4.511 8.211 -13.484 1.00 93.88 106 ARG A CA 1
ATOM 748 C C . ARG A 1 106 ? 3.529 8.305 -14.649 1.00 93.88 106 ARG A C 1
ATOM 750 O O . ARG A 1 106 ? 3.624 7.510 -15.580 1.00 93.88 106 ARG A O 1
ATOM 757 N N . GLY A 1 107 ? 2.591 9.254 -14.608 1.00 92.12 107 GLY A N 1
ATOM 758 C CA . GLY A 1 107 ? 1.538 9.396 -15.614 1.00 92.12 107 GLY A CA 1
ATOM 759 C C . GLY A 1 107 ? 0.551 8.226 -15.631 1.00 92.12 107 GLY A C 1
ATOM 760 O O . GLY A 1 107 ? -0.152 8.037 -16.622 1.00 92.12 107 GLY A O 1
ATOM 761 N N . ALA A 1 108 ? 0.517 7.424 -14.564 1.00 89.38 108 ALA A N 1
ATOM 762 C CA . ALA A 1 108 ? -0.458 6.363 -14.394 1.00 89.38 108 ALA A CA 1
ATOM 763 C C . ALA A 1 108 ? -1.754 6.934 -13.810 1.00 89.38 108 ALA A C 1
ATOM 765 O O . ALA A 1 108 ? -1.725 7.899 -13.042 1.00 89.38 108 ALA A O 1
ATOM 766 N N . GLN A 1 109 ? -2.892 6.332 -14.160 1.00 80.56 109 GLN A N 1
ATOM 767 C CA . GLN A 1 109 ? -4.157 6.683 -13.520 1.00 80.56 109 GLN A CA 1
ATOM 768 C C . GLN A 1 109 ? -4.070 6.383 -12.021 1.00 80.56 109 GLN A C 1
ATOM 770 O O . GLN A 1 109 ? -3.728 5.275 -11.618 1.00 80.56 109 GLN A O 1
ATOM 775 N N . SER A 1 110 ? -4.373 7.394 -11.210 1.00 71.06 110 SER A N 1
ATOM 776 C CA . SER A 1 110 ? -4.491 7.296 -9.751 1.00 71.06 110 SER A CA 1
ATOM 777 C C . SER A 1 110 ? -5.887 6.868 -9.290 1.00 71.06 110 SER A C 1
ATOM 779 O O . SER A 1 110 ? -6.09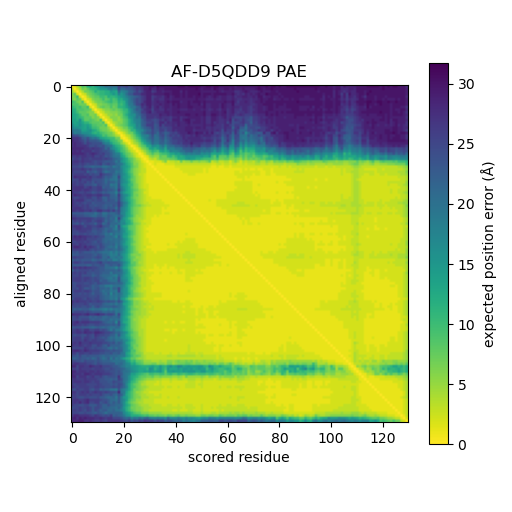5 6.656 -8.094 1.00 71.06 110 SER A O 1
ATOM 781 N N . ASP A 1 111 ? -6.826 6.776 -10.233 1.00 73.75 111 ASP A N 1
ATOM 782 C CA . ASP A 1 111 ? -8.240 6.485 -10.008 1.00 73.75 111 ASP A CA 1
ATOM 783 C C . ASP A 1 111 ? -8.426 4.966 -9.935 1.00 73.75 111 ASP A C 1
ATOM 785 O O . ASP A 1 111 ? -8.890 4.311 -10.870 1.00 73.75 111 ASP A O 1
ATOM 789 N N . ASP A 1 112 ? -7.958 4.404 -8.825 1.00 84.56 112 ASP A N 1
ATOM 790 C CA . ASP A 1 112 ? -8.063 2.990 -8.491 1.00 84.56 112 ASP A CA 1
ATOM 791 C C . ASP A 1 112 ? -9.215 2.788 -7.495 1.00 84.56 112 ASP A C 1
ATOM 793 O O . ASP A 1 112 ? -9.166 3.260 -6.353 1.00 84.56 112 ASP A O 1
ATOM 797 N N . THR A 1 113 ? -10.248 2.053 -7.919 1.00 90.69 113 THR A N 1
ATOM 798 C CA . THR A 1 113 ? -11.445 1.782 -7.105 1.00 90.69 113 THR A CA 1
ATOM 799 C C . THR A 1 113 ? -11.134 1.022 -5.814 1.00 90.69 113 THR A C 1
ATOM 801 O O . THR A 1 113 ? -11.856 1.155 -4.827 1.00 90.69 113 THR A O 1
ATOM 804 N N . GLY A 1 114 ? -10.070 0.214 -5.803 1.00 93.25 114 GLY A N 1
ATOM 805 C CA . GLY A 1 114 ? -9.581 -0.462 -4.608 1.00 93.25 114 GLY A CA 1
ATOM 806 C C . GLY A 1 114 ? -9.010 0.539 -3.608 1.00 93.25 114 GLY A C 1
ATOM 807 O O . GLY A 1 114 ? -9.393 0.516 -2.438 1.00 93.25 114 GLY A O 1
ATOM 808 N N . LEU A 1 115 ? -8.166 1.470 -4.062 1.00 95.62 115 LEU A N 1
ATOM 809 C CA . LEU A 1 115 ? -7.655 2.550 -3.208 1.00 95.62 115 LEU A CA 1
ATOM 810 C C . LEU A 1 115 ? -8.781 3.453 -2.681 1.00 95.62 115 LEU A C 1
ATOM 812 O O . LEU A 1 115 ? -8.730 3.859 -1.521 1.00 95.62 115 LEU A O 1
ATOM 816 N N . ASP A 1 116 ? -9.806 3.741 -3.489 1.00 96.31 116 ASP A N 1
ATOM 817 C CA . ASP A 1 116 ? -10.986 4.499 -3.046 1.00 96.31 116 ASP A CA 1
ATOM 818 C C . ASP A 1 116 ? -11.749 3.785 -1.928 1.00 96.31 116 ASP A C 1
ATOM 820 O O . ASP A 1 116 ? -12.118 4.407 -0.929 1.00 96.31 116 ASP A O 1
ATOM 824 N N . LEU A 1 117 ? -11.950 2.471 -2.056 1.00 96.50 117 LEU A N 1
ATOM 825 C CA . LEU A 1 117 ? -12.645 1.680 -1.045 1.00 96.50 117 LEU A CA 1
ATOM 826 C C . LEU A 1 117 ? -11.888 1.671 0.289 1.00 96.50 117 LEU A C 1
ATOM 828 O O . LEU A 1 117 ? -12.490 1.872 1.345 1.00 96.50 117 LEU A O 1
ATOM 832 N N . VAL A 1 118 ? -10.568 1.473 0.254 1.00 97.31 118 VAL A N 1
ATOM 833 C CA . VAL A 1 118 ? -9.732 1.497 1.465 1.00 97.31 118 VAL A CA 1
ATOM 834 C C . VAL A 1 118 ? -9.718 2.904 2.070 1.00 97.31 118 VAL A C 1
ATOM 836 O O . VAL A 1 118 ? -9.841 3.048 3.285 1.00 97.31 118 VAL A O 1
ATOM 839 N N . GLN A 1 119 ? -9.664 3.956 1.247 1.00 97.62 119 GLN A N 1
ATOM 840 C CA . GLN A 1 119 ? -9.755 5.336 1.727 1.00 97.62 119 GLN A CA 1
ATOM 841 C C . GLN A 1 119 ? -11.086 5.593 2.438 1.00 97.62 119 GLN A C 1
ATOM 843 O O . GLN A 1 119 ? -11.087 6.124 3.548 1.00 97.62 119 GLN A O 1
ATOM 848 N N . ALA A 1 120 ? -12.207 5.192 1.838 1.00 97.25 120 ALA A N 1
ATOM 849 C CA . ALA A 1 120 ? -13.527 5.332 2.443 1.00 97.25 120 ALA A CA 1
ATOM 850 C C . ALA A 1 120 ? -13.628 4.553 3.765 1.00 97.25 120 ALA A C 1
ATOM 852 O O . ALA A 1 120 ? -14.131 5.081 4.755 1.00 97.25 120 ALA A O 1
ATOM 853 N N . GLY A 1 121 ? -13.087 3.331 3.817 1.00 97.31 121 GLY A N 1
ATOM 854 C CA . GLY A 1 121 ? -13.017 2.538 5.046 1.00 97.31 121 GLY A CA 1
ATOM 855 C C . GLY A 1 121 ? -12.184 3.209 6.144 1.00 97.31 121 GLY A C 1
ATOM 856 O O . GLY A 1 121 ? -12.580 3.205 7.309 1.00 97.31 121 GLY A O 1
ATOM 857 N N . ALA A 1 122 ? -11.059 3.828 5.784 1.00 98.19 122 ALA A N 1
ATOM 858 C CA . ALA A 1 122 ? -10.220 4.571 6.718 1.00 98.19 122 ALA A CA 1
ATOM 859 C C . ALA A 1 122 ? -10.912 5.827 7.257 1.00 98.19 122 ALA A C 1
ATOM 861 O O . ALA A 1 122 ? -10.914 6.058 8.465 1.00 98.19 122 ALA A O 1
ATOM 862 N N . LEU A 1 123 ? -11.532 6.603 6.370 1.00 98.00 123 LEU A N 1
ATOM 863 C CA . LEU A 1 123 ? -12.307 7.795 6.707 1.00 98.00 123 LEU A CA 1
ATOM 864 C C . LEU A 1 123 ? -13.488 7.464 7.626 1.00 98.00 123 LEU A C 1
ATOM 866 O O . LEU A 1 123 ? -13.662 8.115 8.655 1.00 98.00 123 LEU A O 1
ATOM 870 N N . TYR A 1 124 ? -14.219 6.387 7.324 1.00 97.31 124 TYR A N 1
ATOM 871 C CA . TYR A 1 124 ? -15.304 5.883 8.164 1.00 97.31 124 TYR A CA 1
ATOM 872 C C . TYR A 1 124 ? -14.832 5.571 9.591 1.00 97.31 124 TYR A C 1
ATOM 874 O O . TYR A 1 124 ? -15.454 6.009 10.551 1.00 97.31 124 TYR A O 1
ATOM 882 N N . ARG A 1 125 ? -13.701 4.867 9.757 1.00 97.00 125 ARG A N 1
ATOM 883 C CA . ARG A 1 125 ? -13.144 4.546 11.089 1.00 97.00 125 ARG A CA 1
ATOM 884 C C . ARG A 1 125 ? -12.626 5.763 11.859 1.00 97.00 125 ARG A C 1
ATOM 886 O O . ARG A 1 125 ? -12.347 5.648 13.049 1.00 97.00 125 ARG A O 1
ATOM 893 N N . LEU A 1 126 ? -12.439 6.888 11.176 1.00 97.75 126 LEU A N 1
ATOM 894 C CA . LEU A 1 126 ? -12.000 8.154 11.756 1.00 97.75 126 LEU A CA 1
ATOM 895 C C . LEU A 1 126 ? -13.156 9.127 12.006 1.00 97.75 126 LEU A C 1
ATOM 897 O O . LEU A 1 126 ? -12.887 10.250 12.427 1.00 97.75 126 LEU A O 1
ATOM 901 N N . ASP A 1 127 ? -14.400 8.728 11.725 1.00 96.56 127 ASP A N 1
ATOM 902 C CA . ASP A 1 127 ? -15.584 9.593 11.768 1.00 96.56 127 ASP A CA 1
ATOM 903 C C . ASP A 1 127 ? -15.452 10.848 10.879 1.00 96.56 127 ASP A C 1
ATOM 905 O O . ASP A 1 127 ? -15.923 11.937 11.216 1.00 96.56 127 ASP A O 1
ATOM 909 N N . ARG A 1 128 ? -14.784 10.702 9.727 1.00 94.12 128 ARG A N 1
ATOM 910 C CA . ARG A 1 128 ? -14.563 11.769 8.739 1.00 94.12 128 ARG A CA 1
ATOM 911 C C . ARG A 1 128 ? -15.373 11.480 7.481 1.00 94.12 128 ARG A C 1
ATOM 913 O O . ARG A 1 128 ? -14.969 10.660 6.667 1.00 94.12 128 ARG A O 1
ATOM 920 N N . PHE A 1 129 ? -16.540 12.102 7.358 1.00 80.44 129 PHE A N 1
ATOM 921 C CA . PHE A 1 129 ? -17.513 11.843 6.281 1.00 80.44 129 PHE A CA 1
ATOM 922 C C . PHE A 1 129 ? -17.622 12.989 5.266 1.00 80.44 129 PHE A C 1
ATOM 924 O O . PHE A 1 129 ? -18.536 12.996 4.443 1.00 80.44 129 PHE A O 1
ATOM 931 N N . ASP A 1 130 ? -16.743 13.974 5.404 1.00 61.41 130 ASP A N 1
ATOM 932 C CA . ASP A 1 130 ? -16.677 15.227 4.658 1.00 61.41 130 ASP A CA 1
ATOM 933 C C . ASP A 1 130 ? -16.079 15.084 3.249 1.00 61.41 130 ASP A C 1
ATOM 935 O O . ASP A 1 130 ? -15.073 14.354 3.081 1.00 61.41 130 ASP A O 1
#

pLDDT: mean 87.17, std 17.31, range [49.81, 98.88]

Nearest PDB structures (foldseek):
  4yvo-assembly1_A  TM=9.030E-01  e=2.331E-02  Arabidopsis thaliana
  4jhr-assembly1_B  TM=8.766E-01  e=3.538E-01  Mus musculus
  4jhr-assembly1_A  TM=8.761E-01  e=4.842E-01  Mus musculus
  3ro3-assembly1_A  TM=7.733E-01  e=3.538E-01  Mus musculus
  3sf4-assembly3_C  TM=7.125E-01  e=4.596E-01  Homo sapiens

Radius of gyration: 22.91 Å; Cα contacts (8 Å, |Δi|>4): 122; chains: 1; bounding box: 30×32×82 Å

Secondary structure (DSSP, 8-state):
-HHHHHHHHHHHHHHGGG------PPPPP-HHHHHHHHHHHHHHHTT-HHHHHHHHHHHHHHHHHTT-HHHHHHHHHHHHHHHHHTT-HHHHHHHHHHHHHHHHHTT-----HHHHHHHHHHHHHTT---

Organism: NCBI:txid714995

Foldseek 3Di:
DVVVVVVVVVVVVVVVVPPPPPPPPPDPDDPLLVVLCVQLVVCVVVVVLVSNLVSLVVSLVVCLVVVPLVSLLSSLLSNLVSCVVVVNLVVSLVSLVVSLVSCVVSVHDSPDVSSVVSNVSSCVSVVNPD

Solvent-accessible surface area (backbone atoms only — not comparable to full-atom values): 7125 Å² total; per-residue (Å²): 123,73,70,64,58,54,58,58,54,57,58,56,61,64,63,70,70,66,81,73,69,82,72,74,74,77,72,80,81,56,67,65,44,53,47,25,48,49,52,16,51,54,21,49,79,68,69,36,47,74,58,15,40,55,23,17,50,52,22,26,54,52,18,58,78,65,70,35,64,66,48,29,51,55,21,26,43,53,30,22,50,42,28,42,75,70,71,33,30,68,57,17,46,52,37,45,53,53,37,35,51,56,29,45,78,69,74,41,84,60,87,44,71,65,51,50,52,51,41,51,53,26,28,58,79,66,77,50,90,126